Protein AF-A0A261KKI6-F1 (afdb_monomer)

pLDDT: mean 87.69, std 13.54, range [41.62, 98.25]

Radius of gyration: 15.05 Å; Cα contacts (8 Å, |Δi|>4): 43; chains: 1; bounding box: 41×37×38 Å

Solvent-accessible surface area (backbone atoms only — not comparable to full-atom values): 5569 Å² total; per-residue (Å²): 130,87,81,82,81,86,83,79,70,78,51,64,60,89,83,46,86,83,68,77,91,52,73,62,58,52,54,53,44,53,38,51,73,73,70,47,91,82,84,91,86,76,67,85,86,72,42,65,58,23,49,50,54,49,43,48,53,56,40,43,76,70,72,41,90,78,84,88,82,78,61,81,75,68,73,74,76,82,87,128

Foldseek 3Di:
DPPQDDDDFDADDPPHPPDDDDPVLVVVLVCVVVVHDDDDDDDGPPRSRNSVNNSCVVCVVVVHDDDDDDCPVVPPPDPD

Structure (mmCIF, N/CA/C/O backbone):
data_AF-A0A261KKI6-F1
#
_entry.id   AF-A0A261KKI6-F1
#
loop_
_atom_site.group_PDB
_atom_site.id
_atom_site.type_symbol
_atom_site.label_atom_id
_atom_site.label_alt_id
_atom_site.label_comp_id
_atom_site.label_asym_id
_atom_site.label_entity_id
_atom_site.label_seq_id
_atom_site.pdbx_PDB_ins_code
_atom_site.Cartn_x
_atom_site.Cartn_y
_atom_site.Cartn_z
_atom_site.occupancy
_atom_site.B_iso_or_equiv
_atom_site.auth_seq_id
_atom_site.auth_comp_id
_atom_site.auth_asym_id
_atom_site.auth_atom_id
_atom_site.pdbx_PDB_model_num
ATOM 1 N N . MET A 1 1 ? 25.752 -0.177 14.324 1.00 43.81 1 MET A N 1
ATOM 2 C CA . MET A 1 1 ? 25.804 0.285 12.920 1.00 43.81 1 MET A CA 1
ATOM 3 C C . MET A 1 1 ? 24.424 0.083 12.331 1.00 43.81 1 MET A C 1
ATOM 5 O O . MET A 1 1 ? 23.937 -1.037 12.377 1.00 43.81 1 MET A O 1
ATOM 9 N N . ASN A 1 2 ? 23.758 1.153 11.895 1.00 61.97 2 ASN A N 1
ATOM 10 C CA . ASN A 1 2 ? 22.440 1.040 11.274 1.00 61.97 2 ASN A CA 1
ATOM 11 C C . ASN A 1 2 ? 22.662 0.461 9.871 1.00 61.97 2 ASN A C 1
ATOM 13 O O . ASN A 1 2 ? 23.246 1.137 9.025 1.00 61.97 2 ASN A O 1
ATOM 17 N N . ASN A 1 3 ? 22.332 -0.815 9.673 1.00 73.06 3 ASN A N 1
ATOM 18 C CA . ASN A 1 3 ? 22.605 -1.511 8.421 1.00 73.06 3 ASN A CA 1
ATOM 19 C C . ASN A 1 3 ? 21.587 -1.021 7.383 1.00 73.06 3 ASN A C 1
ATOM 21 O O . ASN A 1 3 ? 20.429 -1.430 7.402 1.00 73.06 3 ASN A O 1
ATOM 25 N N . TYR A 1 4 ? 21.988 -0.058 6.554 1.00 74.38 4 TYR A N 1
ATOM 26 C CA . TYR A 1 4 ? 21.140 0.462 5.489 1.00 74.38 4 TYR A CA 1
ATOM 27 C C . TYR A 1 4 ? 20.979 -0.606 4.407 1.00 74.38 4 TYR A C 1
ATOM 29 O O . TYR A 1 4 ? 21.956 -1.018 3.783 1.00 74.38 4 TYR A O 1
ATOM 37 N N . GLU A 1 5 ? 19.744 -1.044 4.191 1.00 81.94 5 GLU A N 1
ATOM 38 C CA . GLU A 1 5 ? 19.401 -2.014 3.159 1.00 81.94 5 GLU A CA 1
ATOM 39 C C . GLU A 1 5 ? 18.953 -1.280 1.890 1.00 81.94 5 GLU A C 1
ATOM 41 O O . GLU A 1 5 ? 18.034 -0.456 1.906 1.00 81.94 5 GLU A O 1
ATOM 46 N N . TYR A 1 6 ? 19.644 -1.549 0.784 1.00 84.69 6 TYR A N 1
ATOM 47 C CA . TYR A 1 6 ? 19.311 -0.986 -0.518 1.00 84.69 6 TYR A CA 1
ATOM 48 C C . TYR A 1 6 ? 18.330 -1.905 -1.248 1.00 84.69 6 TYR A C 1
ATOM 50 O O . TYR A 1 6 ? 18.629 -3.072 -1.489 1.00 84.69 6 TYR A O 1
ATOM 58 N N . TYR A 1 7 ? 17.169 -1.370 -1.628 1.00 83.06 7 TYR A N 1
ATOM 59 C CA . TYR A 1 7 ? 16.106 -2.135 -2.279 1.00 83.06 7 TYR A CA 1
ATOM 60 C C . TYR A 1 7 ? 16.070 -1.867 -3.786 1.00 83.06 7 TYR A C 1
ATOM 62 O O . TYR A 1 7 ? 15.974 -0.716 -4.217 1.00 83.06 7 TYR A O 1
ATOM 70 N N . ILE A 1 8 ? 16.089 -2.938 -4.584 1.00 82.75 8 ILE A N 1
ATOM 71 C CA . ILE A 1 8 ? 15.998 -2.890 -6.048 1.00 82.75 8 ILE A CA 1
ATOM 72 C C . ILE A 1 8 ? 14.741 -3.643 -6.484 1.00 82.75 8 ILE A C 1
ATOM 74 O O . ILE A 1 8 ? 14.590 -4.829 -6.205 1.00 82.75 8 ILE A O 1
ATOM 78 N N . GLY A 1 9 ? 13.854 -2.968 -7.216 1.00 80.62 9 GLY A N 1
ATOM 79 C CA . GLY A 1 9 ? 12.601 -3.566 -7.680 1.00 80.62 9 GLY A CA 1
ATOM 80 C C . GLY A 1 9 ? 11.587 -3.832 -6.557 1.00 80.62 9 GLY A C 1
ATOM 81 O O . GLY A 1 9 ? 11.822 -3.543 -5.388 1.00 80.62 9 GLY A O 1
ATOM 82 N N . GLY A 1 10 ? 10.412 -4.345 -6.932 1.00 83.50 10 GLY A N 1
ATOM 83 C CA . GLY A 1 10 ? 9.347 -4.669 -5.977 1.00 83.50 10 GLY A CA 1
ATOM 84 C C . GLY A 1 10 ? 8.763 -3.460 -5.229 1.00 83.50 10 GLY A C 1
ATOM 85 O O . GLY A 1 10 ? 8.712 -2.341 -5.749 1.00 83.50 10 GLY A O 1
ATOM 86 N N . SER A 1 11 ? 8.252 -3.717 -4.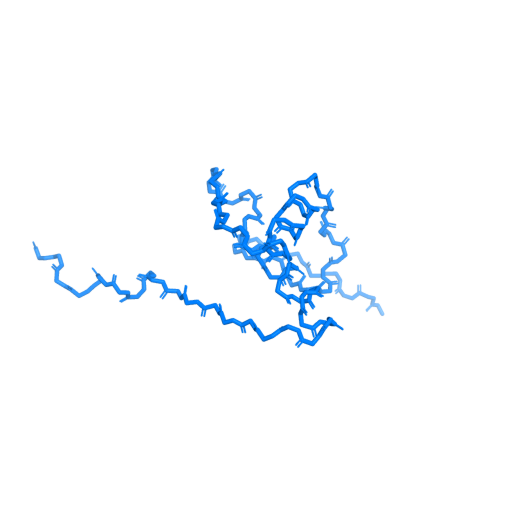023 1.00 86.00 11 SER A N 1
ATOM 87 C CA . SER A 1 11 ? 7.782 -2.699 -3.076 1.00 86.00 11 SER A CA 1
ATOM 88 C C . SER A 1 11 ? 8.805 -2.453 -1.977 1.00 86.00 11 SER A C 1
ATOM 90 O O . SER A 1 11 ? 9.400 -3.393 -1.459 1.00 86.00 11 SER A O 1
ATOM 92 N N . LEU A 1 12 ? 8.915 -1.198 -1.548 1.00 90.69 12 LEU A N 1
ATOM 93 C CA . LEU A 1 12 ? 9.663 -0.835 -0.352 1.00 90.69 12 LEU A CA 1
ATOM 94 C C . LEU A 1 12 ? 8.935 -1.331 0.907 1.00 90.69 12 LEU A C 1
ATOM 96 O O . LEU A 1 12 ? 7.709 -1.184 0.985 1.00 90.69 12 LEU A O 1
ATOM 100 N N . PRO A 1 13 ? 9.668 -1.852 1.906 1.00 88.19 13 PRO A N 1
ATOM 101 C CA . PRO A 1 13 ? 9.102 -2.167 3.207 1.00 88.19 13 PRO A CA 1
ATOM 102 C C . PRO A 1 13 ? 8.464 -0.954 3.882 1.00 88.19 13 PRO A C 1
ATOM 104 O O . PRO A 1 13 ? 8.846 0.199 3.669 1.00 88.19 13 PRO A O 1
ATOM 107 N N . ILE A 1 14 ? 7.531 -1.235 4.786 1.00 87.88 14 ILE A N 1
ATOM 108 C CA . ILE A 1 14 ? 6.834 -0.235 5.600 1.00 87.88 14 ILE A CA 1
ATOM 109 C C . ILE A 1 14 ? 7.806 0.711 6.324 1.00 87.88 14 ILE A C 1
ATOM 111 O O . ILE A 1 14 ? 7.559 1.915 6.385 1.00 87.88 14 ILE A O 1
ATOM 115 N N . HIS A 1 15 ? 8.913 0.187 6.846 1.00 87.31 15 HIS A N 1
ATOM 116 C CA . HIS A 1 15 ? 9.886 0.951 7.630 1.00 87.31 15 HIS A CA 1
ATOM 117 C C . HIS A 1 15 ? 11.059 1.489 6.799 1.00 87.31 15 HIS A C 1
ATOM 119 O O . HIS A 1 15 ? 12.007 2.026 7.365 1.00 87.31 15 HIS A O 1
ATOM 125 N N . ALA A 1 16 ? 11.010 1.368 5.466 1.00 88.69 16 ALA A N 1
ATOM 126 C CA . ALA A 1 16 ? 12.063 1.887 4.604 1.00 88.69 16 ALA A CA 1
ATOM 127 C C . ALA A 1 16 ? 12.160 3.415 4.734 1.00 88.69 16 ALA A C 1
ATOM 129 O O . ALA A 1 16 ? 11.225 4.145 4.390 1.00 88.69 16 ALA A O 1
ATOM 130 N N . T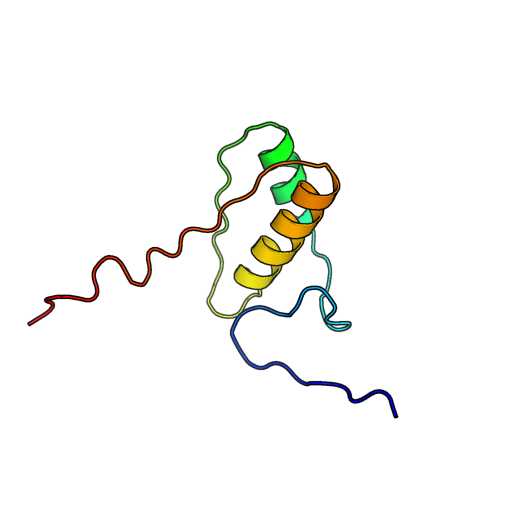HR A 1 17 ? 13.316 3.896 5.192 1.00 88.75 17 THR A N 1
ATOM 131 C CA . THR A 1 17 ? 13.626 5.328 5.353 1.00 88.75 17 THR A CA 1
ATOM 132 C C . THR A 1 17 ? 13.767 6.062 4.019 1.00 88.75 17 THR A C 1
ATOM 134 O O . THR A 1 17 ? 13.770 7.287 3.982 1.00 88.75 17 THR A O 1
ATOM 137 N N . THR A 1 18 ? 13.856 5.317 2.917 1.00 90.75 18 THR A N 1
ATOM 138 C CA . THR A 1 18 ? 14.001 5.818 1.544 1.00 90.75 18 THR A CA 1
ATOM 139 C C . THR A 1 18 ? 12.671 6.065 0.840 1.00 90.75 18 THR A C 1
ATOM 141 O O . THR A 1 18 ? 12.656 6.528 -0.302 1.00 90.75 18 THR A O 1
ATOM 144 N N . TYR A 1 19 ? 11.541 5.748 1.480 1.00 92.25 19 TYR A N 1
ATOM 145 C CA . TYR A 1 19 ? 10.236 6.026 0.898 1.00 92.25 19 TYR A CA 1
ATOM 146 C C . TYR A 1 19 ? 9.960 7.532 0.882 1.00 92.25 19 TYR A C 1
ATOM 148 O O . TYR A 1 19 ? 9.982 8.189 1.919 1.00 92.25 19 TYR A O 1
ATOM 156 N N . VAL A 1 20 ? 9.630 8.060 -0.295 1.00 92.75 20 VAL A N 1
ATOM 157 C CA . VAL A 1 20 ? 9.211 9.454 -0.467 1.00 92.75 20 VAL A CA 1
ATOM 158 C C . VAL A 1 20 ? 7.692 9.500 -0.583 1.00 92.75 20 VAL A C 1
ATOM 160 O O . VAL A 1 20 ? 7.127 8.879 -1.487 1.00 92.75 20 VAL A O 1
ATOM 163 N N . ASN A 1 21 ? 7.050 10.251 0.314 1.00 93.69 21 ASN A N 1
ATOM 164 C CA . ASN A 1 21 ? 5.618 10.536 0.241 1.00 93.69 21 ASN A CA 1
ATOM 165 C C . ASN A 1 21 ? 5.317 11.396 -0.989 1.00 93.69 21 ASN A C 1
ATOM 167 O O . ASN A 1 21 ? 6.008 12.378 -1.261 1.00 93.69 21 ASN A O 1
ATOM 171 N N . ARG A 1 22 ? 4.268 11.032 -1.722 1.00 95.31 22 ARG A N 1
ATOM 172 C CA . ARG A 1 22 ? 3.793 11.715 -2.926 1.00 95.31 22 ARG A CA 1
ATOM 173 C C . ARG A 1 22 ? 2.361 12.195 -2.704 1.00 95.31 22 ARG A C 1
ATOM 175 O O . ARG A 1 22 ? 1.691 11.772 -1.768 1.00 95.31 22 ARG A O 1
ATOM 182 N N . GLN A 1 23 ? 1.861 13.027 -3.614 1.00 96.38 23 GLN A N 1
ATOM 183 C CA . GLN A 1 23 ? 0.456 13.450 -3.597 1.00 96.38 23 GLN A CA 1
ATOM 184 C C . GLN A 1 23 ? -0.506 12.243 -3.625 1.00 96.38 23 GLN A C 1
ATOM 186 O O . GLN A 1 23 ? -1.442 12.172 -2.831 1.00 96.38 23 GLN A O 1
ATOM 191 N N . ALA A 1 24 ? -0.177 11.229 -4.432 1.00 96.62 24 ALA A N 1
ATOM 192 C CA . ALA A 1 24 ? -0.960 10.001 -4.568 1.00 96.62 24 ALA A CA 1
ATOM 193 C C . ALA A 1 24 ? -1.156 9.216 -3.253 1.00 96.62 24 ALA A C 1
ATOM 195 O O . ALA A 1 24 ? -2.144 8.498 -3.133 1.00 96.62 24 ALA A O 1
ATOM 196 N N . ASP A 1 25 ? -0.254 9.342 -2.267 1.00 96.81 25 ASP A N 1
ATOM 197 C CA . ASP A 1 25 ? -0.411 8.715 -0.945 1.00 96.81 25 ASP A CA 1
ATOM 198 C C . ASP A 1 25 ? -1.651 9.228 -0.215 1.00 96.81 25 ASP A C 1
ATOM 200 O O . ASP A 1 25 ? -2.363 8.454 0.426 1.00 96.81 25 ASP A O 1
ATOM 204 N N . ASN A 1 26 ? -1.920 10.528 -0.328 1.00 97.81 26 ASN A N 1
ATOM 205 C CA . ASN A 1 26 ? -3.093 11.135 0.281 1.00 97.81 26 ASN A CA 1
ATOM 206 C C . ASN A 1 26 ? -4.336 10.927 -0.579 1.00 97.81 26 ASN A C 1
ATOM 208 O O . ASN A 1 26 ? -5.373 10.573 -0.027 1.00 97.81 26 ASN A O 1
ATOM 212 N N . ASP A 1 27 ? -4.224 11.083 -1.898 1.00 98.06 27 ASP A N 1
ATOM 213 C CA . ASP A 1 27 ? -5.367 10.937 -2.805 1.00 98.06 27 ASP A CA 1
ATOM 214 C C . ASP A 1 27 ? -5.966 9.528 -2.718 1.00 98.06 27 ASP A C 1
ATOM 216 O O . ASP A 1 27 ? -7.170 9.373 -2.520 1.00 98.06 27 ASP A O 1
ATOM 220 N N . LEU A 1 28 ? -5.117 8.494 -2.783 1.00 98.00 28 LEU A N 1
ATOM 221 C CA . LEU A 1 28 ? -5.561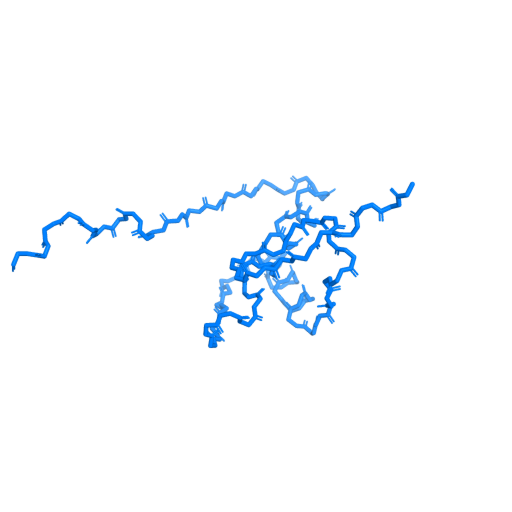 7.106 -2.678 1.00 98.00 28 LEU A CA 1
ATOM 222 C C . LEU A 1 28 ? -6.152 6.814 -1.297 1.00 98.00 28 LEU A C 1
ATOM 224 O O . LEU A 1 28 ? -7.178 6.152 -1.190 1.00 98.00 28 LEU A O 1
ATOM 228 N N . TYR A 1 29 ? -5.510 7.305 -0.236 1.00 98.06 29 TYR A N 1
ATOM 229 C CA . TYR A 1 29 ? -5.986 7.090 1.126 1.00 98.06 29 TYR A CA 1
ATOM 230 C C . TYR A 1 29 ? -7.375 7.692 1.358 1.00 98.06 29 TYR A C 1
ATOM 232 O O . TYR A 1 29 ? -8.255 7.016 1.887 1.00 98.06 29 TYR A O 1
ATOM 240 N N . GLN A 1 30 ? -7.576 8.947 0.951 1.00 98.25 30 GLN A N 1
ATOM 241 C CA . GLN A 1 30 ? -8.854 9.629 1.132 1.00 98.25 30 GLN A CA 1
ATO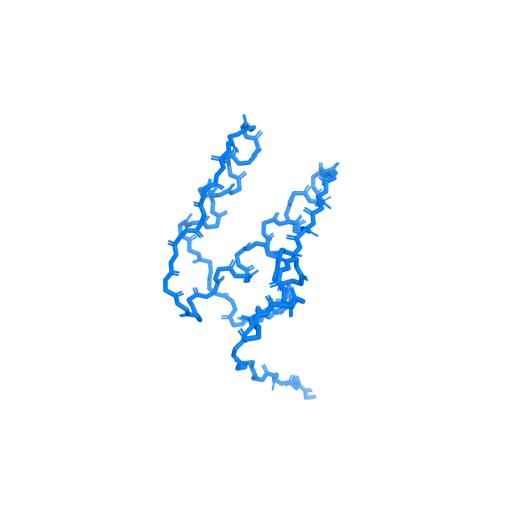M 242 C C . GLN A 1 30 ? -9.942 9.031 0.243 1.00 98.25 30 GLN A C 1
ATOM 244 O O . GLN A 1 30 ? -11.036 8.786 0.739 1.00 98.25 30 GLN A O 1
ATOM 249 N N . GLY A 1 31 ? -9.636 8.713 -1.021 1.00 98.12 31 GLY A N 1
ATOM 250 C CA . GLY A 1 31 ? -10.586 8.036 -1.906 1.00 98.12 31 GLY A CA 1
ATOM 251 C C . GLY A 1 31 ? -11.074 6.711 -1.315 1.00 98.12 31 GLY A C 1
ATOM 252 O O . GLY A 1 31 ? -12.275 6.490 -1.180 1.00 98.12 31 GLY A O 1
ATOM 253 N N . LEU A 1 32 ? -10.157 5.867 -0.829 1.00 97.69 32 LEU A N 1
ATOM 254 C CA . LEU A 1 32 ? -10.535 4.607 -0.182 1.00 97.69 32 LEU A CA 1
ATOM 255 C C . LEU A 1 32 ? -11.348 4.822 1.102 1.00 97.69 32 LEU A C 1
ATOM 257 O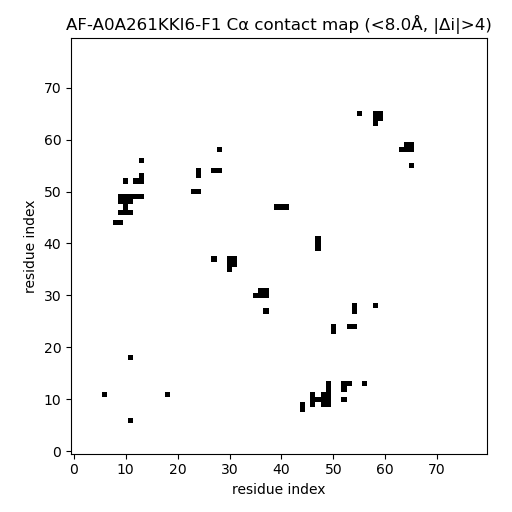 O . LEU A 1 32 ? -12.312 4.095 1.335 1.00 97.69 32 LEU A O 1
ATOM 261 N N . LYS A 1 33 ? -11.012 5.827 1.924 1.00 96.69 33 LYS A N 1
ATOM 262 C CA . LYS A 1 33 ? -11.814 6.175 3.110 1.00 96.69 33 LYS A CA 1
ATOM 263 C C . LYS A 1 33 ? -13.218 6.670 2.764 1.00 96.69 33 LYS A C 1
ATOM 265 O O . LYS A 1 33 ? -14.134 6.445 3.551 1.00 96.69 33 LYS A O 1
ATOM 270 N N . ASN A 1 34 ? -13.387 7.308 1.612 1.00 97.44 34 ASN A N 1
ATOM 271 C CA . ASN A 1 34 ? -14.686 7.748 1.111 1.00 97.44 34 ASN A CA 1
ATOM 272 C C . ASN A 1 34 ? -15.508 6.602 0.494 1.00 97.44 34 ASN A C 1
ATOM 274 O O . ASN A 1 34 ? -16.675 6.802 0.170 1.00 97.44 34 ASN A O 1
ATOM 278 N N . GLY A 1 35 ? -14.928 5.403 0.357 1.00 96.25 35 GLY A N 1
ATOM 279 C CA . GLY A 1 35 ? -15.562 4.263 -0.306 1.00 96.25 35 GLY A CA 1
ATOM 280 C C . GLY A 1 35 ? -15.448 4.299 -1.831 1.00 96.25 35 GLY A C 1
ATOM 281 O O . GLY A 1 35 ? -16.156 3.553 -2.509 1.00 96.25 35 GLY A O 1
ATOM 282 N N . ASP A 1 36 ? -14.566 5.140 -2.377 1.00 98.19 36 ASP A N 1
ATOM 283 C CA . ASP A 1 36 ? -14.360 5.249 -3.816 1.00 98.19 36 ASP A CA 1
ATOM 284 C C . ASP A 1 36 ? -13.618 4.027 -4.370 1.00 98.19 36 ASP A C 1
ATOM 286 O O . ASP A 1 36 ? -12.707 3.466 -3.751 1.00 98.19 36 ASP A O 1
ATOM 290 N N . PHE A 1 37 ? -13.957 3.650 -5.603 1.00 96.88 37 PHE A N 1
ATOM 291 C CA . PHE A 1 37 ? -13.203 2.648 -6.347 1.00 96.88 37 PHE A CA 1
ATOM 292 C C . PHE A 1 37 ? -12.016 3.302 -7.069 1.00 96.88 37 PHE A C 1
ATOM 294 O O . PHE A 1 37 ? -12.174 3.943 -8.109 1.00 96.88 37 PHE A O 1
ATOM 301 N N . CYS A 1 38 ? -10.815 3.164 -6.500 1.00 97.19 38 CYS A N 1
ATOM 302 C CA . CYS A 1 38 ? -9.613 3.855 -6.973 1.00 97.19 38 CYS A CA 1
ATOM 303 C C . CYS A 1 38 ? -8.743 2.996 -7.907 1.00 97.19 38 CYS A C 1
ATOM 305 O O . CYS A 1 38 ? -8.426 1.845 -7.605 1.00 97.19 38 CYS A O 1
ATOM 307 N N . TYR A 1 39 ? -8.237 3.603 -8.984 1.00 95.94 39 TYR A N 1
ATOM 308 C CA . TYR A 1 39 ? -7.245 2.998 -9.877 1.00 95.94 39 TYR A CA 1
ATOM 309 C C . TYR A 1 39 ? -5.865 3.632 -9.682 1.00 95.94 39 TYR A C 1
ATOM 311 O O . TYR A 1 39 ? -5.730 4.853 -9.645 1.00 95.94 39 TYR A O 1
ATOM 319 N N . VAL A 1 40 ? -4.818 2.806 -9.629 1.00 94.50 40 VAL A N 1
ATOM 320 C CA . VAL A 1 40 ? -3.419 3.260 -9.555 1.00 94.50 40 VAL A CA 1
ATOM 321 C C . VAL A 1 40 ? -2.683 2.802 -10.813 1.00 94.50 40 VAL A C 1
ATOM 323 O O . VAL A 1 40 ? -2.170 1.685 -10.876 1.00 94.50 40 VAL A O 1
ATOM 326 N N . LEU A 1 41 ? -2.621 3.671 -11.823 1.00 93.25 41 LEU A N 1
ATOM 327 C CA . LEU A 1 41 ? -1.979 3.388 -13.110 1.00 93.25 41 LEU A CA 1
ATOM 328 C C . LEU A 1 41 ? -0.679 4.184 -13.243 1.00 93.25 41 LEU A C 1
ATOM 330 O O . LEU A 1 41 ? -0.678 5.408 -13.159 1.00 93.25 41 LEU A O 1
ATOM 334 N N . ASN A 1 42 ? 0.445 3.488 -13.426 1.00 90.81 42 ASN A N 1
ATOM 335 C CA . ASN A 1 42 ? 1.746 4.113 -13.671 1.00 90.81 42 ASN A CA 1
ATOM 336 C C . ASN A 1 42 ? 2.720 3.111 -14.321 1.00 90.81 42 ASN A C 1
ATOM 338 O O . ASN A 1 42 ? 2.511 1.895 -14.268 1.00 90.81 42 ASN A O 1
ATOM 342 N N . SER A 1 43 ? 3.829 3.609 -14.864 1.00 91.44 43 SER A N 1
ATOM 343 C CA . SER A 1 43 ? 4.920 2.817 -15.435 1.00 91.44 43 SER A CA 1
ATOM 344 C C . SER A 1 43 ? 5.528 1.822 -14.436 1.00 91.44 43 SER A C 1
ATOM 346 O O . SER A 1 43 ? 5.379 1.932 -13.208 1.00 91.44 43 SER A O 1
ATOM 348 N N . ARG A 1 44 ? 6.236 0.806 -14.952 1.00 88.12 44 ARG A N 1
ATOM 349 C CA . ARG A 1 44 ? 6.929 -0.207 -14.134 1.00 88.12 44 ARG A CA 1
ATOM 350 C C . ARG A 1 44 ? 7.931 0.456 -13.177 1.00 88.12 44 ARG A C 1
ATOM 352 O O . ARG A 1 44 ? 8.456 1.522 -13.457 1.00 88.12 44 ARG A O 1
ATOM 359 N N . GLN A 1 45 ? 8.122 -0.157 -12.005 1.00 87.19 45 GLN A N 1
ATOM 360 C CA . GLN A 1 45 ? 9.086 0.288 -10.980 1.00 87.19 45 GLN A CA 1
ATOM 361 C C . GLN A 1 45 ? 8.902 1.720 -10.411 1.00 87.19 45 GLN A C 1
ATOM 363 O O . GLN A 1 45 ? 9.749 2.194 -9.671 1.00 87.19 45 GLN A O 1
ATOM 368 N N . MET A 1 46 ? 7.758 2.381 -10.630 1.00 91.69 46 MET A N 1
ATOM 369 C CA . MET A 1 46 ? 7.461 3.716 -10.062 1.00 91.69 46 MET A CA 1
ATOM 370 C C . MET A 1 46 ? 6.957 3.723 -8.598 1.00 91.69 46 MET A C 1
ATOM 372 O O . MET A 1 46 ? 6.425 4.722 -8.126 1.00 91.69 46 MET A O 1
ATOM 376 N N . GLY A 1 47 ? 7.054 2.606 -7.867 1.00 92.19 47 GLY A N 1
ATOM 377 C CA . GLY A 1 47 ? 6.638 2.543 -6.452 1.00 92.19 47 GLY A CA 1
ATOM 378 C C . GLY A 1 47 ? 5.142 2.320 -6.184 1.00 92.19 47 GLY A C 1
ATOM 379 O O . GLY A 1 47 ? 4.708 2.460 -5.047 1.00 92.19 47 GLY A O 1
ATOM 380 N N . LYS A 1 48 ? 4.356 1.918 -7.191 1.00 93.81 48 LYS A N 1
ATOM 381 C CA . LYS A 1 48 ? 2.919 1.576 -7.056 1.00 93.81 48 LYS A CA 1
ATOM 382 C C . LYS A 1 48 ? 2.645 0.554 -5.944 1.00 93.81 48 LYS A C 1
ATOM 384 O O . LYS A 1 48 ? 1.752 0.738 -5.127 1.00 93.81 48 LYS A O 1
ATOM 389 N N . SER A 1 49 ? 3.434 -0.520 -5.899 1.00 92.94 49 SER A N 1
ATOM 390 C CA . SER A 1 49 ? 3.283 -1.560 -4.879 1.00 92.94 49 SER A CA 1
ATOM 391 C C . SER A 1 49 ? 3.630 -1.026 -3.486 1.00 92.94 49 SER A C 1
ATOM 393 O O . SER A 1 49 ? 2.951 -1.362 -2.523 1.00 92.94 49 SER A O 1
ATOM 395 N N . SER A 1 50 ? 4.630 -0.142 -3.379 1.00 94.81 50 SER A N 1
ATOM 396 C CA . SER A 1 50 ? 4.968 0.548 -2.127 1.00 94.81 50 SER A CA 1
ATOM 397 C C . SER A 1 50 ? 3.831 1.456 -1.653 1.00 94.81 50 SER A C 1
ATOM 399 O O . SER A 1 50 ? 3.493 1.426 -0.474 1.00 94.81 50 SER A O 1
ATOM 401 N N . LEU A 1 51 ? 3.211 2.209 -2.571 1.00 96.00 51 LEU A N 1
ATOM 402 C CA . LEU A 1 51 ? 2.037 3.042 -2.293 1.00 96.00 51 LEU A CA 1
ATOM 403 C C . LEU A 1 51 ? 0.906 2.194 -1.691 1.00 96.00 51 LEU A C 1
ATOM 405 O O . LEU A 1 51 ? 0.428 2.502 -0.605 1.00 96.00 51 LEU A O 1
ATOM 409 N N . ARG A 1 52 ? 0.560 1.060 -2.322 1.00 94.94 52 ARG A N 1
ATOM 410 C CA . ARG A 1 52 ? -0.438 0.110 -1.792 1.00 94.94 52 ARG A CA 1
ATOM 411 C C . ARG A 1 52 ? -0.108 -0.339 -0.366 1.00 94.94 52 ARG A C 1
ATOM 413 O O . ARG A 1 52 ? -0.974 -0.292 0.501 1.00 94.94 52 ARG A O 1
ATOM 420 N N . VAL A 1 53 ? 1.126 -0.785 -0.122 1.00 94.62 53 VAL A N 1
ATOM 421 C CA . VAL A 1 53 ? 1.561 -1.282 1.197 1.00 94.62 53 VAL A CA 1
ATOM 422 C C . VAL A 1 53 ? 1.425 -0.198 2.273 1.00 94.62 53 VAL A C 1
ATOM 424 O O . VAL A 1 53 ? 0.903 -0.471 3.352 1.00 94.62 53 VAL A O 1
ATOM 427 N N . 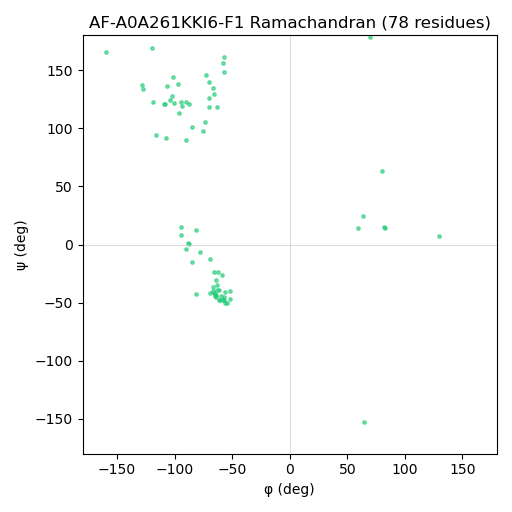LYS A 1 54 ? 1.835 1.040 1.971 1.00 95.69 54 LYS A N 1
ATOM 428 C CA . LYS A 1 54 ? 1.707 2.186 2.884 1.00 95.69 54 LYS A CA 1
ATOM 429 C C . LYS A 1 54 ? 0.247 2.541 3.162 1.00 95.69 54 LYS A C 1
ATOM 431 O O . LYS A 1 54 ? -0.117 2.758 4.315 1.00 95.69 54 LYS A O 1
ATOM 436 N N . THR A 1 55 ? 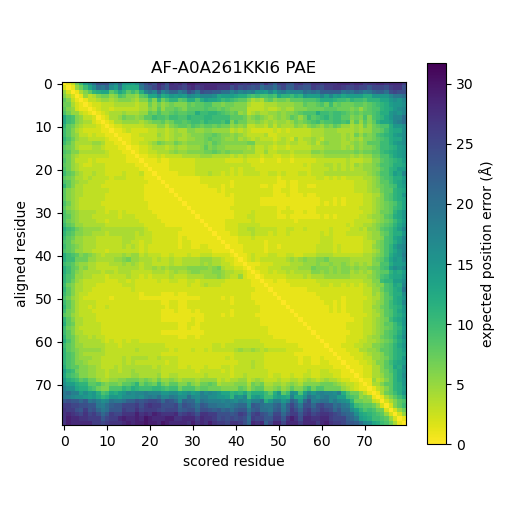-0.597 2.561 2.132 1.00 96.69 55 THR A N 1
ATOM 437 C CA . THR A 1 55 ? -2.026 2.852 2.286 1.00 96.69 55 THR A CA 1
ATOM 438 C C . THR A 1 55 ? -2.732 1.788 3.123 1.00 96.69 55 THR A C 1
ATOM 440 O O . THR A 1 55 ? -3.457 2.145 4.047 1.00 96.69 55 THR A O 1
ATOM 443 N N . ILE A 1 56 ? -2.471 0.499 2.870 1.00 96.31 56 ILE A N 1
ATOM 444 C CA . ILE A 1 56 ? -3.014 -0.612 3.670 1.00 96.31 56 ILE A CA 1
ATOM 445 C C . ILE A 1 56 ? -2.616 -0.464 5.138 1.00 96.31 56 ILE A C 1
ATOM 447 O O . ILE A 1 56 ? -3.478 -0.536 6.008 1.00 96.31 56 ILE A O 1
ATOM 451 N N . GLN A 1 57 ? -1.335 -0.203 5.419 1.00 96.19 57 GLN A N 1
ATOM 452 C CA . GLN A 1 57 ? -0.868 -0.011 6.792 1.00 96.19 57 GLN A CA 1
ATOM 453 C C . GLN A 1 57 ? -1.631 1.124 7.491 1.00 96.19 57 GLN A C 1
ATOM 455 O O . GLN A 1 57 ? -2.051 0.982 8.638 1.00 96.19 57 GLN A O 1
ATOM 460 N N . ARG A 1 58 ? -1.814 2.251 6.800 1.00 96.25 58 ARG A N 1
ATOM 461 C CA . ARG A 1 58 ? -2.486 3.432 7.344 1.00 96.25 58 ARG A CA 1
ATOM 462 C C . ARG A 1 58 ? -3.975 3.176 7.611 1.00 96.25 58 ARG A C 1
ATOM 464 O O . ARG A 1 58 ? -4.477 3.584 8.648 1.00 96.25 58 ARG A O 1
ATOM 471 N N . LEU A 1 59 ? -4.659 2.448 6.726 1.00 97.31 59 LEU A N 1
ATOM 472 C CA . LEU A 1 59 ? -6.052 2.027 6.928 1.00 97.31 59 LEU A CA 1
ATOM 473 C C . LEU A 1 59 ? -6.183 1.038 8.099 1.00 97.31 59 LEU A C 1
ATOM 475 O O . LEU A 1 59 ? -7.069 1.182 8.939 1.00 97.31 59 LEU A O 1
ATOM 479 N N . GLN A 1 60 ? -5.263 0.077 8.216 1.00 97.00 60 GLN A N 1
ATOM 480 C CA . GLN A 1 60 ? -5.238 -0.879 9.329 1.00 97.00 60 GLN A CA 1
ATOM 481 C C . GLN A 1 60 ? -5.011 -0.200 10.687 1.00 97.00 60 GLN A C 1
ATOM 483 O O . GLN A 1 60 ? -5.602 -0.621 11.678 1.00 97.00 60 GLN A O 1
ATOM 488 N N . GLN A 1 61 ? -4.210 0.871 10.743 1.00 96.62 61 GLN A N 1
ATOM 489 C CA . GLN A 1 61 ? -4.042 1.689 11.954 1.00 96.62 61 GLN A CA 1
ATOM 490 C C . GLN A 1 61 ? -5.344 2.368 12.404 1.00 96.62 61 GLN A C 1
ATOM 492 O O . GLN A 1 61 ? -5.496 2.669 13.585 1.00 96.62 61 GLN A O 1
ATOM 497 N N . GLU A 1 62 ? -6.298 2.564 11.494 1.00 97.00 62 GLU A N 1
ATOM 498 C CA . GLU A 1 62 ? -7.647 3.047 11.802 1.00 97.00 62 GLU A CA 1
ATOM 499 C C . GLU A 1 62 ? -8.663 1.905 12.000 1.00 97.00 62 GLU A C 1
ATOM 501 O O . GLU A 1 62 ? -9.869 2.142 12.023 1.00 97.00 62 GLU A O 1
ATOM 506 N N . ASN A 1 63 ? -8.193 0.666 12.188 1.00 97.12 63 ASN A N 1
ATOM 507 C CA . ASN A 1 63 ? -9.007 -0.545 12.347 1.00 97.12 63 ASN A CA 1
ATOM 508 C C . ASN A 1 63 ? -9.855 -0.908 11.114 1.00 97.12 63 ASN A C 1
ATOM 510 O O . ASN A 1 63 ? -10.859 -1.612 11.231 1.00 97.12 63 ASN A O 1
ATOM 514 N N . ILE A 1 64 ? -9.447 -0.469 9.920 1.00 97.38 64 ILE A N 1
ATOM 515 C CA . ILE A 1 64 ? -10.084 -0.868 8.662 1.00 97.38 64 ILE A CA 1
ATOM 516 C C . ILE A 1 64 ? -9.440 -2.168 8.169 1.00 97.38 64 ILE A C 1
ATOM 518 O O . ILE A 1 64 ? -8.234 -2.237 7.912 1.00 97.38 64 ILE A O 1
ATOM 522 N N . ALA A 1 65 ? -10.256 -3.211 8.011 1.00 96.75 65 ALA A N 1
ATOM 523 C CA . ALA A 1 65 ? -9.809 -4.486 7.466 1.00 96.75 65 ALA A CA 1
ATOM 524 C C . ALA A 1 65 ? -9.395 -4.328 5.994 1.00 96.75 65 ALA A C 1
ATOM 526 O O . ALA A 1 65 ? -10.140 -3.789 5.179 1.00 96.75 65 ALA A O 1
ATOM 527 N N . CYS A 1 66 ? -8.204 -4.818 5.652 1.00 96.62 66 CYS A N 1
ATOM 528 C CA . CYS A 1 66 ? -7.634 -4.713 4.312 1.00 96.62 66 CYS A CA 1
ATOM 529 C C . CYS A 1 66 ? -7.190 -6.092 3.822 1.00 96.62 66 CYS A C 1
ATOM 531 O O . CYS A 1 66 ? -6.542 -6.830 4.564 1.00 96.62 66 CYS A O 1
ATOM 533 N N . VAL A 1 67 ? -7.477 -6.404 2.559 1.00 94.88 67 VAL A N 1
ATOM 534 C CA . VAL A 1 67 ? -7.031 -7.630 1.884 1.00 94.88 67 VAL A CA 1
ATOM 535 C C . VAL A 1 67 ? -6.340 -7.239 0.582 1.00 94.88 67 VAL A C 1
ATOM 537 O O . VAL A 1 67 ? -6.844 -6.407 -0.168 1.00 94.88 67 VAL A O 1
ATOM 540 N N . SER A 1 68 ? -5.174 -7.828 0.317 1.00 91.44 68 SER A N 1
ATOM 541 C CA . SER A 1 68 ? -4.490 -7.706 -0.971 1.00 91.44 68 SER A CA 1
ATOM 542 C C . SER A 1 68 ? -4.684 -8.999 -1.745 1.00 91.44 68 SER A C 1
ATOM 544 O O . SER A 1 68 ? -4.311 -10.061 -1.256 1.00 91.44 68 SER A O 1
ATOM 546 N N . ILE A 1 69 ? -5.223 -8.897 -2.955 1.00 90.25 69 ILE A N 1
ATOM 547 C CA . ILE A 1 69 ? -5.369 -10.022 -3.878 1.00 90.25 69 ILE A CA 1
ATOM 548 C C . ILE A 1 69 ? -4.370 -9.801 -5.007 1.00 90.25 69 ILE A C 1
ATOM 550 O O . ILE A 1 69 ? -4.397 -8.756 -5.661 1.00 90.25 69 ILE A O 1
ATOM 554 N N . ASP A 1 70 ? -3.462 -10.752 -5.202 1.00 86.38 70 ASP A N 1
ATOM 555 C CA . ASP A 1 70 ? -2.547 -10.741 -6.335 1.00 86.38 70 ASP A CA 1
ATOM 556 C C . ASP A 1 70 ? -3.118 -11.620 -7.448 1.00 86.38 70 ASP A C 1
ATOM 558 O O . ASP A 1 70 ? -3.256 -12.829 -7.295 1.00 86.38 70 ASP A O 1
ATOM 562 N N . MET A 1 71 ? -3.496 -10.994 -8.561 1.00 82.31 71 MET A N 1
ATOM 563 C CA . MET A 1 71 ? -4.033 -11.700 -9.725 1.00 82.31 71 MET A CA 1
ATOM 564 C C . MET A 1 71 ? -2.933 -12.171 -10.684 1.00 82.31 71 MET A C 1
ATOM 566 O O . MET A 1 71 ? -3.255 -12.761 -11.707 1.00 82.31 71 MET A O 1
ATOM 570 N N . THR A 1 72 ? -1.648 -11.929 -10.398 1.00 75.12 72 THR A N 1
ATOM 571 C CA . THR A 1 72 ? -0.553 -12.381 -11.278 1.00 75.12 72 THR A CA 1
ATOM 572 C C . THR A 1 72 ? -0.418 -13.903 -11.345 1.00 75.12 72 THR A C 1
ATOM 574 O O . THR A 1 72 ? 0.071 -14.416 -12.348 1.00 75.12 72 THR A O 1
ATOM 577 N N . GLU A 1 73 ? -0.899 -14.625 -10.332 1.00 66.19 73 GLU A N 1
ATOM 578 C CA . GLU A 1 73 ? -0.965 -16.094 -10.329 1.00 66.19 73 GLU A CA 1
ATOM 579 C C . GLU A 1 73 ? -2.232 -16.635 -11.015 1.00 66.19 73 GLU A C 1
ATOM 581 O O . GLU A 1 73 ? -2.305 -17.809 -11.375 1.00 66.19 73 GLU A O 1
ATOM 586 N N . ILE A 1 74 ? -3.232 -15.781 -11.247 1.00 66.62 74 ILE A N 1
ATOM 587 C CA . ILE A 1 74 ? -4.490 -16.156 -11.895 1.00 66.62 74 ILE A CA 1
ATOM 588 C C . ILE A 1 74 ? -4.322 -15.949 -13.406 1.00 66.62 74 ILE A C 1
ATOM 590 O O . ILE A 1 74 ? -4.577 -14.867 -13.930 1.00 66.62 74 ILE A O 1
ATOM 594 N N . GLY A 1 75 ? -3.869 -16.994 -14.106 1.00 58.03 75 GLY A N 1
ATOM 595 C CA . GLY A 1 75 ? -3.794 -17.022 -15.578 1.00 58.03 75 GLY A CA 1
ATOM 596 C C . GLY A 1 75 ? -2.451 -17.445 -16.180 1.00 58.03 75 GLY A C 1
ATOM 597 O O . GLY A 1 75 ? -2.281 -17.350 -17.390 1.00 58.03 75 GLY A O 1
ATOM 598 N N . THR A 1 76 ? -1.491 -17.905 -15.373 1.00 56.94 76 THR A N 1
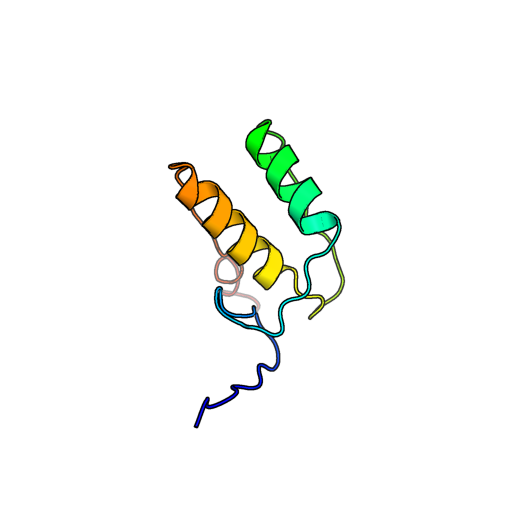ATOM 599 C CA . THR A 1 76 ? -0.192 -18.426 -15.849 1.00 56.94 76 THR A CA 1
ATOM 600 C C . THR A 1 76 ? -0.199 -19.925 -16.166 1.00 56.94 76 THR A C 1
ATOM 602 O O . THR A 1 76 ? 0.825 -20.467 -16.582 1.00 56.94 76 THR A O 1
ATOM 605 N N . HIS A 1 77 ? -1.341 -20.596 -16.020 1.00 57.91 77 HIS A N 1
ATOM 606 C CA . HIS A 1 77 ? -1.542 -21.960 -16.496 1.00 57.91 77 HIS A CA 1
ATOM 607 C C . HIS A 1 77 ? -2.170 -21.906 -17.897 1.00 57.91 77 HIS A C 1
ATOM 609 O O . HIS A 1 77 ? -3.257 -21.361 -18.059 1.00 57.91 77 HIS A O 1
ATOM 615 N N . ASP A 1 78 ? -1.456 -22.454 -18.883 1.00 53.38 78 ASP A N 1
ATOM 616 C CA . ASP A 1 78 ? -1.873 -22.675 -20.278 1.00 53.38 78 ASP A CA 1
ATOM 617 C C . ASP A 1 78 ? -1.818 -21.480 -21.245 1.00 53.38 78 ASP A C 1
ATOM 619 O O . ASP A 1 78 ? -2.800 -21.103 -21.880 1.00 53.38 78 ASP A O 1
ATOM 623 N N . ILE A 1 79 ? -0.609 -20.960 -21.470 1.00 54.16 79 ILE A N 1
ATOM 624 C CA . ILE A 1 79 ? -0.259 -20.399 -22.783 1.00 54.16 79 ILE A CA 1
ATOM 625 C C . ILE A 1 79 ? 0.716 -21.398 -23.420 1.00 54.16 79 ILE A C 1
ATOM 627 O O . ILE A 1 79 ? 1.910 -21.373 -23.121 1.00 54.16 79 ILE A O 1
ATOM 631 N N . THR A 1 80 ? 0.173 -22.346 -24.192 1.00 41.62 80 THR A N 1
ATOM 632 C CA . THR A 1 80 ? 0.938 -23.278 -25.046 1.00 41.62 80 THR A CA 1
ATOM 633 C C . THR A 1 80 ? 1.120 -22.686 -26.435 1.00 41.62 80 THR A C 1
ATOM 635 O O . THR A 1 80 ? 0.179 -22.002 -26.899 1.00 41.62 80 THR A O 1
#

Secondary structure (DSSP, 8-state):
---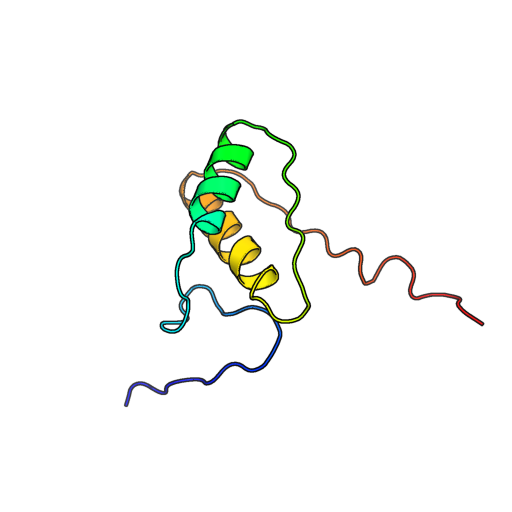PPPP-SSPPPTT-TTPPP-HHHHHHHHHHHTT--------TTSSHHHHHHHHHHHHHHTT--------TTTT-S---

Mean predicted aligned error: 6.25 Å

Sequence (80 aa):
MNNYEYYIGGSLPIHATTYVNRQADNDLYQGLKNGDFCYVLNSRQMGKSSLRVKTIQRLQQENIACVSIDMTEIGTHDIT